Protein AF-A0A349N2X0-F1 (afdb_monomer_lite)

Structure (mmCIF, N/CA/C/O backbone):
data_AF-A0A349N2X0-F1
#
_entry.id   AF-A0A349N2X0-F1
#
loop_
_atom_site.group_PDB
_atom_site.id
_atom_site.type_symbol
_atom_site.label_atom_id
_atom_site.label_alt_id
_atom_site.label_comp_id
_atom_site.label_asym_id
_atom_site.label_entity_id
_atom_site.label_seq_id
_atom_site.pdbx_PDB_ins_code
_atom_site.Cartn_x
_atom_site.Cartn_y
_atom_site.Cartn_z
_atom_site.occupancy
_atom_site.B_iso_or_equiv
_atom_site.auth_seq_id
_atom_site.auth_comp_id
_atom_site.auth_asym_id
_atom_site.auth_atom_id
_atom_site.pdbx_PDB_model_num
ATOM 1 N N . MET A 1 1 ? -21.159 -2.995 10.212 1.00 68.81 1 MET A N 1
ATOM 2 C CA . MET A 1 1 ? -20.695 -4.257 9.575 1.00 68.81 1 MET A CA 1
ATOM 3 C C . MET A 1 1 ? -20.301 -4.104 8.103 1.00 68.81 1 MET A C 1
ATOM 5 O O . MET A 1 1 ? -19.120 -4.249 7.826 1.00 68.81 1 MET A O 1
ATOM 9 N N . MET A 1 2 ? -21.202 -3.784 7.160 1.00 73.44 2 MET A N 1
ATOM 10 C CA . MET A 1 2 ? -20.866 -3.789 5.714 1.00 73.44 2 MET A CA 1
ATOM 11 C C . MET A 1 2 ? -19.730 -2.830 5.313 1.00 73.44 2 MET A C 1
ATOM 13 O O . MET A 1 2 ? -18.869 -3.200 4.524 1.00 73.44 2 MET A O 1
ATOM 17 N N . LEU A 1 3 ? -19.673 -1.628 5.897 1.00 76.81 3 LEU A N 1
ATOM 18 C CA . LEU A 1 3 ? -18.637 -0.641 5.565 1.00 76.81 3 LEU A CA 1
ATOM 19 C C . LEU A 1 3 ? -17.220 -1.107 5.957 1.00 76.81 3 LEU A C 1
ATOM 21 O O . LEU A 1 3 ? -16.273 -0.870 5.214 1.00 76.81 3 LEU A O 1
ATOM 25 N N . LYS A 1 4 ? -17.088 -1.844 7.071 1.00 77.75 4 LYS A N 1
ATOM 26 C CA . 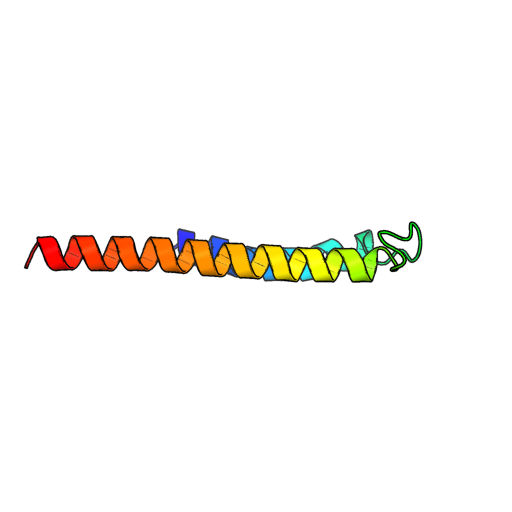LYS A 1 4 ? -15.815 -2.442 7.513 1.00 77.75 4 LYS A CA 1
ATOM 27 C C . LYS A 1 4 ? -15.328 -3.514 6.531 1.00 77.75 4 LYS A C 1
ATOM 29 O O . LYS A 1 4 ? -14.145 -3.563 6.218 1.00 77.75 4 LYS A O 1
ATOM 34 N N . VAL A 1 5 ? -16.256 -4.329 6.018 1.00 79.88 5 VAL A N 1
ATOM 35 C CA . VAL A 1 5 ? -15.979 -5.397 5.039 1.00 79.88 5 VAL A CA 1
ATOM 36 C C . VAL A 1 5 ? -15.544 -4.821 3.691 1.00 79.88 5 VAL A C 1
ATOM 38 O O . VAL A 1 5 ? -14.609 -5.322 3.074 1.00 79.88 5 VAL A O 1
ATOM 41 N N . ILE A 1 6 ? -16.183 -3.737 3.242 1.00 82.31 6 ILE A N 1
ATOM 42 C CA . ILE A 1 6 ? -15.778 -3.054 2.009 1.00 82.31 6 ILE A CA 1
ATOM 43 C C . ILE A 1 6 ? -14.351 -2.526 2.166 1.00 82.31 6 ILE A C 1
ATOM 45 O O . ILE A 1 6 ? -13.504 -2.818 1.326 1.00 82.31 6 ILE A O 1
ATOM 49 N N . LEU A 1 7 ? -14.062 -1.830 3.269 1.00 82.44 7 LEU A N 1
ATOM 50 C CA . LEU A 1 7 ? -12.757 -1.222 3.520 1.00 82.44 7 LEU A CA 1
ATOM 51 C C . LEU A 1 7 ? -11.629 -2.258 3.649 1.00 82.44 7 LEU A C 1
ATOM 53 O O . LEU A 1 7 ? -10.528 -2.030 3.155 1.00 82.44 7 LEU A O 1
ATOM 57 N N . SER A 1 8 ? -11.906 -3.418 4.253 1.00 81.75 8 SER A N 1
ATOM 58 C CA . 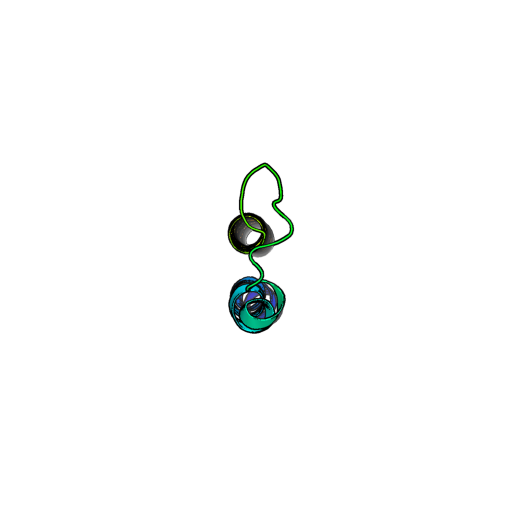SER A 1 8 ? -10.933 -4.509 4.345 1.00 81.75 8 SER A CA 1
ATOM 59 C C . SER A 1 8 ? -10.725 -5.242 3.020 1.00 81.75 8 SER A C 1
ATOM 61 O O . SER A 1 8 ? -9.639 -5.766 2.808 1.00 81.75 8 SER A O 1
ATOM 63 N N . SER A 1 9 ? -11.704 -5.244 2.108 1.00 85.69 9 SER A N 1
ATOM 64 C CA . SER A 1 9 ? -11.572 -5.862 0.779 1.00 85.69 9 SER A CA 1
ATOM 65 C C . SER A 1 9 ? -10.722 -5.044 -0.206 1.00 85.69 9 SER A C 1
ATOM 67 O O . SER A 1 9 ? -10.119 -5.617 -1.114 1.00 85.69 9 SER A O 1
ATOM 69 N N . VAL A 1 10 ? -10.613 -3.723 -0.005 1.00 87.81 10 VAL A N 1
ATOM 70 C CA . VAL A 1 10 ? -9.846 -2.798 -0.864 1.00 87.81 10 VAL A CA 1
ATOM 71 C C . VAL A 1 10 ? -8.406 -3.267 -1.129 1.00 87.81 10 VAL A C 1
ATOM 73 O O . VAL A 1 10 ? -8.048 -3.378 -2.304 1.00 87.81 10 VAL A O 1
ATOM 76 N N . PRO A 1 11 ? -7.571 -3.581 -0.117 1.00 85.12 11 PRO A N 1
ATOM 77 C CA . PRO A 1 11 ? -6.196 -4.026 -0.360 1.00 85.12 11 PRO A CA 1
ATOM 78 C C . PRO A 1 11 ? -6.111 -5.350 -1.136 1.00 85.12 11 PRO A C 1
ATOM 80 O O . PRO A 1 11 ? -5.205 -5.524 -1.952 1.00 85.12 11 PRO A O 1
ATOM 83 N N . PHE A 1 12 ? -7.072 -6.262 -0.959 1.00 82.94 12 PHE A N 1
ATOM 84 C CA . PHE A 1 12 ? -7.107 -7.525 -1.707 1.00 82.94 12 PHE A CA 1
ATOM 85 C C . PHE A 1 12 ? -7.430 -7.293 -3.181 1.00 82.94 12 PHE A C 1
ATOM 87 O O . PHE A 1 12 ? -6.745 -7.812 -4.061 1.00 82.94 12 PHE A O 1
ATOM 94 N N . VAL A 1 13 ? -8.432 -6.460 -3.462 1.00 86.31 13 VAL A N 1
ATOM 95 C CA . VAL A 1 13 ? -8.791 -6.078 -4.832 1.00 86.31 13 VAL A CA 1
ATOM 96 C C . VAL A 1 13 ? -7.627 -5.342 -5.506 1.00 86.31 13 VAL A C 1
ATOM 98 O O . VAL A 1 13 ? -7.306 -5.630 -6.660 1.00 86.31 13 VAL A O 1
ATOM 101 N N . TRP A 1 14 ? -6.944 -4.459 -4.768 1.00 84.75 14 TRP A N 1
ATOM 102 C CA . TRP A 1 14 ? -5.764 -3.727 -5.234 1.00 84.75 14 TRP A CA 1
ATOM 103 C C . TRP A 1 14 ? -4.610 -4.651 -5.637 1.00 84.75 14 TRP A C 1
ATOM 105 O O . TRP A 1 14 ? -3.951 -4.395 -6.642 1.00 84.75 14 TRP A O 1
ATOM 115 N N . MET A 1 15 ? -4.370 -5.738 -4.895 1.00 78.19 15 MET A N 1
ATOM 116 C CA . MET A 1 15 ? -3.338 -6.714 -5.261 1.00 78.19 15 MET A CA 1
ATOM 117 C C . MET A 1 15 ? -3.747 -7.599 -6.443 1.00 78.19 15 MET A C 1
ATOM 119 O O . MET A 1 15 ? -2.925 -7.849 -7.320 1.00 78.19 15 MET A O 1
ATOM 123 N N . ILE A 1 16 ? -4.994 -8.077 -6.488 1.00 79.75 16 ILE A N 1
ATOM 124 C CA . ILE A 1 16 ? -5.414 -9.102 -7.458 1.00 79.75 16 ILE A CA 1
ATOM 125 C C . ILE A 1 16 ? -5.696 -8.501 -8.838 1.00 79.75 16 ILE A C 1
ATOM 127 O O . ILE A 1 16 ? -5.221 -9.021 -9.846 1.00 79.75 16 ILE A O 1
ATOM 131 N N . ILE A 1 17 ? -6.442 -7.395 -8.903 1.00 73.94 17 ILE A N 1
ATOM 132 C CA . ILE A 1 17 ? -6.827 -6.787 -10.186 1.00 73.94 17 ILE A CA 1
ATOM 133 C C . ILE A 1 17 ? -5.627 -6.114 -10.852 1.00 73.94 17 ILE A C 1
ATOM 135 O O . ILE A 1 17 ? -5.534 -6.080 -12.078 1.00 73.94 17 ILE A O 1
ATOM 139 N N . ALA A 1 18 ? -4.689 -5.593 -10.064 1.00 67.62 18 ALA A N 1
ATOM 140 C CA . ALA A 1 18 ? -3.611 -4.787 -10.609 1.00 67.62 18 ALA A CA 1
ATOM 141 C C . ALA A 1 18 ? -2.428 -5.597 -11.144 1.00 67.62 18 ALA A C 1
ATOM 143 O O . ALA A 1 18 ? -1.657 -5.045 -11.920 1.00 67.62 18 ALA A O 1
ATOM 144 N N . LEU A 1 19 ? -2.282 -6.882 -10.799 1.00 73.19 19 LEU A N 1
ATOM 145 C CA . LEU A 1 19 ? -1.178 -7.721 -11.283 1.00 73.19 19 LEU A CA 1
ATOM 146 C C . LEU A 1 19 ? -0.985 -7.669 -12.813 1.00 73.19 19 LEU A C 1
ATOM 148 O O . LEU A 1 19 ? 0.116 -7.333 -13.240 1.00 73.19 19 LEU A O 1
ATOM 152 N N . PRO A 1 20 ? -2.000 -7.901 -13.668 1.00 72.00 20 PRO A N 1
ATOM 153 C CA . PRO A 1 20 ? -1.813 -7.833 -15.122 1.00 72.00 20 PRO A CA 1
ATOM 154 C C . PRO A 1 20 ? -1.521 -6.419 -15.655 1.00 72.00 20 PRO A C 1
ATOM 156 O O . PRO A 1 20 ? -0.872 -6.280 -16.689 1.00 72.00 20 PRO A O 1
ATOM 159 N N . PHE A 1 21 ? -1.962 -5.362 -14.965 1.00 69.06 21 PHE A N 1
ATOM 160 C CA . PHE A 1 21 ? -1.752 -3.973 -15.398 1.00 69.06 21 PHE A CA 1
ATOM 161 C C . PHE A 1 21 ? -0.416 -3.395 -14.921 1.00 69.06 21 PHE A C 1
ATOM 163 O O . PHE A 1 21 ? 0.211 -2.619 -15.646 1.00 69.06 21 PHE A O 1
ATOM 170 N N . ALA A 1 22 ? 0.013 -3.790 -13.722 1.00 72.94 22 ALA A N 1
ATOM 171 C CA . ALA A 1 22 ? 1.220 -3.331 -13.052 1.00 72.94 22 ALA A CA 1
ATOM 172 C C . ALA A 1 22 ? 2.435 -4.232 -13.293 1.00 72.94 22 ALA A C 1
ATOM 174 O O . ALA A 1 22 ? 3.555 -3.807 -13.014 1.00 72.94 22 ALA A O 1
ATOM 175 N N . ASN A 1 23 ? 2.253 -5.431 -13.860 1.00 75.25 23 ASN A N 1
ATOM 176 C CA . ASN A 1 23 ? 3.340 -6.292 -14.333 1.00 75.25 23 ASN A CA 1
ATOM 177 C C . ASN A 1 23 ? 3.989 -5.731 -15.612 1.00 75.25 23 ASN A C 1
ATOM 179 O O . ASN A 1 23 ? 4.007 -6.358 -16.671 1.00 75.25 23 ASN A O 1
ATOM 183 N N . ARG A 1 24 ? 4.506 -4.505 -15.520 1.00 76.25 24 ARG A N 1
ATOM 184 C CA . ARG A 1 24 ? 5.343 -3.866 -16.530 1.00 76.25 24 ARG A CA 1
ATOM 185 C C . ARG A 1 24 ? 6.619 -3.378 -15.858 1.00 76.25 24 ARG A C 1
ATOM 187 O O . ARG A 1 24 ? 6.581 -2.770 -14.793 1.00 76.25 24 ARG A O 1
ATOM 194 N N . VAL A 1 25 ? 7.755 -3.658 -16.489 1.00 70.12 25 VAL A N 1
ATOM 195 C CA . VAL A 1 25 ? 9.081 -3.256 -15.988 1.00 70.12 25 VAL A CA 1
ATOM 196 C C . VAL A 1 25 ? 9.318 -1.760 -16.224 1.00 70.12 25 VAL A C 1
ATOM 198 O O . VAL A 1 25 ? 9.897 -1.082 -15.381 1.00 70.12 25 VAL A O 1
ATOM 201 N N . HIS A 1 26 ? 8.800 -1.234 -17.337 1.00 72.38 26 HIS A N 1
ATOM 202 C CA . HIS A 1 26 ? 8.811 0.188 -17.671 1.00 72.38 26 HIS A CA 1
ATOM 203 C C . HIS A 1 26 ? 7.406 0.797 -17.543 1.00 72.38 26 HIS A C 1
ATOM 205 O O . HIS A 1 26 ? 6.433 0.146 -17.937 1.00 72.38 26 HIS A O 1
ATOM 211 N N . PRO A 1 27 ? 7.287 2.052 -17.073 1.00 80.00 27 PRO A N 1
ATOM 212 C CA . PRO A 1 27 ? 8.365 2.978 -16.704 1.00 80.00 27 PRO A CA 1
ATOM 213 C C . PRO A 1 27 ? 8.964 2.705 -15.313 1.00 80.00 27 PRO A C 1
ATOM 215 O O . PRO A 1 27 ? 8.317 2.126 -14.445 1.00 80.00 27 PRO A O 1
ATOM 218 N N . TYR A 1 28 ? 10.196 3.166 -15.095 1.00 82.06 28 TYR A N 1
ATOM 219 C CA . TYR A 1 28 ? 10.785 3.209 -13.758 1.00 82.06 28 TYR A CA 1
ATOM 220 C C . TYR A 1 28 ? 10.287 4.457 -13.025 1.00 82.06 28 TYR A C 1
ATOM 222 O O . TYR A 1 28 ? 10.406 5.569 -13.537 1.00 82.06 28 TYR A O 1
ATOM 230 N N . ILE A 1 29 ? 9.744 4.280 -11.823 1.00 85.19 29 ILE A N 1
ATOM 231 C CA . ILE A 1 29 ? 9.292 5.360 -10.944 1.00 85.19 29 ILE A CA 1
ATOM 232 C C . ILE A 1 29 ? 10.224 5.388 -9.734 1.00 85.19 29 ILE A C 1
ATOM 234 O O . ILE A 1 29 ? 10.423 4.366 -9.082 1.00 85.19 29 ILE A O 1
ATOM 238 N N . LEU A 1 30 ? 10.816 6.554 -9.443 1.00 84.75 30 LEU A N 1
ATOM 239 C CA . LEU A 1 30 ? 11.767 6.742 -8.332 1.00 84.75 30 LEU A CA 1
ATOM 240 C C . LEU A 1 30 ? 12.972 5.773 -8.370 1.00 84.75 30 LEU A C 1
ATOM 242 O O . LEU A 1 30 ? 13.491 5.378 -7.332 1.00 84.75 30 LEU A O 1
ATOM 246 N N . GLY A 1 31 ? 13.409 5.362 -9.567 1.00 84.69 31 GLY A N 1
ATOM 247 C CA . GLY A 1 31 ? 14.506 4.399 -9.742 1.00 84.69 31 GLY A CA 1
ATOM 248 C C . GLY A 1 31 ? 14.107 2.929 -9.556 1.00 84.69 31 GLY A C 1
ATOM 249 O O . GLY A 1 31 ? 14.960 2.052 -9.650 1.00 84.69 31 GLY A O 1
ATOM 250 N N . MET A 1 32 ? 12.821 2.641 -9.342 1.00 86.25 32 MET A N 1
ATOM 251 C CA . MET A 1 32 ? 12.278 1.294 -9.152 1.00 86.25 32 MET A CA 1
ATOM 252 C C . MET A 1 32 ? 11.343 0.914 -10.310 1.00 86.25 32 MET A C 1
ATOM 254 O O . MET A 1 32 ? 10.701 1.801 -10.877 1.00 86.25 32 MET A O 1
ATOM 258 N N . PRO A 1 33 ? 11.219 -0.375 -10.674 1.00 85.00 33 PRO A N 1
ATOM 259 C CA . PRO A 1 33 ? 10.237 -0.798 -11.671 1.00 85.00 33 PRO A CA 1
ATOM 260 C C . PRO A 1 33 ? 8.813 -0.469 -11.198 1.00 85.00 33 PRO A C 1
ATOM 262 O O . PRO A 1 33 ? 8.532 -0.498 -9.996 1.00 85.00 33 PRO A O 1
ATOM 265 N N . PHE A 1 34 ? 7.905 -0.189 -12.138 1.00 83.69 34 PHE A N 1
ATOM 266 C CA . PHE A 1 34 ? 6.518 0.213 -11.851 1.00 83.69 34 PHE A CA 1
ATOM 267 C C . PHE A 1 34 ? 5.818 -0.716 -10.851 1.00 83.69 34 PHE A C 1
ATOM 269 O O . PHE A 1 34 ? 5.143 -0.248 -9.936 1.00 83.69 34 PHE A O 1
ATOM 276 N N . LEU A 1 35 ? 6.042 -2.028 -10.975 1.00 83.62 35 LEU A N 1
ATOM 277 C CA . LEU A 1 35 ? 5.487 -3.031 -10.069 1.00 83.62 35 LEU A CA 1
ATOM 278 C C . LEU A 1 35 ? 5.881 -2.792 -8.601 1.00 83.62 35 LEU A C 1
ATOM 280 O O . LEU A 1 35 ? 5.036 -2.887 -7.716 1.00 83.62 35 LEU A O 1
ATOM 284 N N . ALA A 1 36 ? 7.144 -2.451 -8.333 1.00 84.75 36 ALA A N 1
ATOM 285 C CA . ALA A 1 36 ? 7.620 -2.199 -6.974 1.00 84.75 36 AL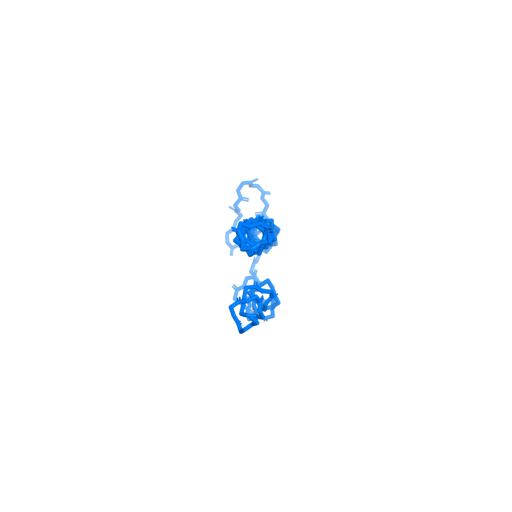A A CA 1
ATOM 286 C C . ALA A 1 36 ? 6.983 -0.931 -6.385 1.00 84.75 36 ALA A C 1
ATOM 288 O O . ALA A 1 36 ? 6.503 -0.945 -5.252 1.00 84.75 36 ALA A O 1
ATOM 289 N N . PHE A 1 37 ? 6.899 0.142 -7.179 1.00 86.94 37 PHE A N 1
ATOM 290 C CA . PHE A 1 37 ? 6.188 1.361 -6.786 1.00 86.94 37 PHE A CA 1
ATOM 291 C C . PHE A 1 37 ? 4.704 1.088 -6.498 1.00 86.94 37 PHE A C 1
ATOM 293 O O . PHE A 1 37 ? 4.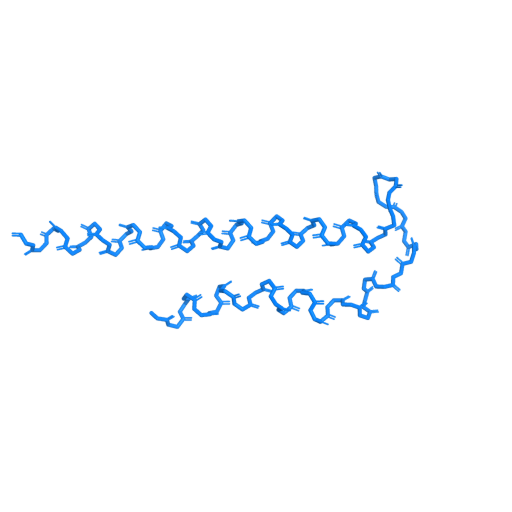150 1.575 -5.514 1.00 86.94 37 PHE A O 1
ATOM 300 N N . TRP A 1 38 ? 4.068 0.256 -7.321 1.00 84.69 38 TRP A N 1
ATOM 301 C CA . TRP A 1 38 ? 2.670 -0.125 -7.159 1.00 84.69 38 TRP A CA 1
ATOM 302 C C . TRP A 1 38 ? 2.406 -0.903 -5.864 1.00 84.69 38 TRP A C 1
ATOM 304 O O . TRP A 1 38 ? 1.435 -0.626 -5.156 1.00 84.69 38 TRP A O 1
ATOM 314 N N . ILE A 1 39 ? 3.284 -1.852 -5.524 1.00 86.50 39 ILE A N 1
ATOM 315 C CA . ILE A 1 39 ? 3.223 -2.581 -4.249 1.00 86.50 39 ILE A CA 1
ATOM 316 C C . ILE A 1 39 ? 3.368 -1.601 -3.081 1.00 86.50 39 ILE A C 1
ATOM 318 O O . ILE A 1 39 ? 2.589 -1.666 -2.130 1.00 86.50 39 ILE A O 1
ATOM 322 N N . GLN A 1 40 ? 4.294 -0.642 -3.178 1.00 89.75 40 GLN A N 1
ATOM 323 C CA . GLN A 1 40 ? 4.482 0.381 -2.150 1.00 89.75 40 GLN A CA 1
ATOM 324 C C . GLN A 1 40 ? 3.226 1.248 -1.956 1.00 89.75 40 GLN A C 1
ATOM 326 O O . GLN A 1 40 ? 2.846 1.526 -0.818 1.00 89.75 40 GLN A O 1
ATOM 331 N N . LEU A 1 41 ? 2.533 1.625 -3.039 1.00 89.12 41 LEU A N 1
ATOM 332 C CA . LEU A 1 41 ? 1.231 2.296 -2.947 1.00 89.12 41 LEU A CA 1
ATOM 333 C C . LEU A 1 41 ? 0.189 1.420 -2.242 1.00 89.12 41 LEU A C 1
ATOM 335 O O . LEU A 1 41 ? -0.555 1.924 -1.405 1.00 89.12 41 LEU A O 1
ATOM 339 N N . GLY A 1 42 ? 0.166 0.114 -2.516 1.00 89.88 42 GLY A N 1
ATOM 340 C CA . GLY A 1 42 ? -0.726 -0.830 -1.836 1.00 89.88 42 GLY A CA 1
ATOM 341 C C . GLY A 1 42 ? -0.520 -0.866 -0.317 1.00 89.88 42 GLY A C 1
ATOM 342 O O . GLY A 1 42 ? -1.493 -0.902 0.439 1.00 89.88 42 GLY A O 1
ATOM 343 N N . VAL A 1 43 ? 0.731 -0.771 0.149 1.00 91.12 43 VAL A N 1
ATOM 344 C CA . VAL A 1 43 ? 1.046 -0.657 1.585 1.00 91.12 43 VAL A CA 1
ATOM 345 C C . VAL A 1 43 ? 0.448 0.623 2.170 1.00 91.12 43 VAL A C 1
ATOM 347 O O . VAL A 1 43 ? -0.224 0.570 3.199 1.00 91.12 43 VAL A O 1
ATOM 350 N N . ILE A 1 44 ? 0.621 1.763 1.495 1.00 93.19 44 ILE A N 1
ATOM 351 C CA . ILE A 1 44 ? 0.067 3.052 1.939 1.00 93.19 44 ILE A CA 1
ATOM 352 C C . ILE A 1 44 ? -1.466 2.994 2.004 1.00 93.19 44 ILE A C 1
ATOM 354 O O . ILE A 1 44 ? -2.059 3.406 3.002 1.00 93.19 44 ILE A O 1
ATOM 358 N N . VAL A 1 45 ? -2.112 2.432 0.976 1.00 90.94 45 VAL A N 1
ATOM 359 C CA . VAL A 1 45 ? -3.571 2.236 0.937 1.00 90.94 45 VAL A CA 1
ATOM 360 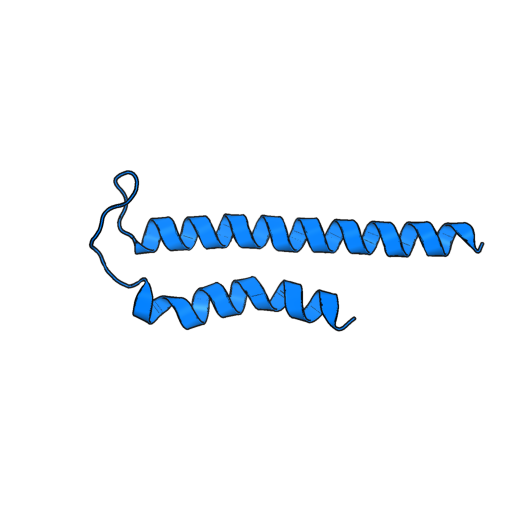C C . VAL A 1 45 ? -4.033 1.360 2.103 1.00 90.94 45 VAL A C 1
ATO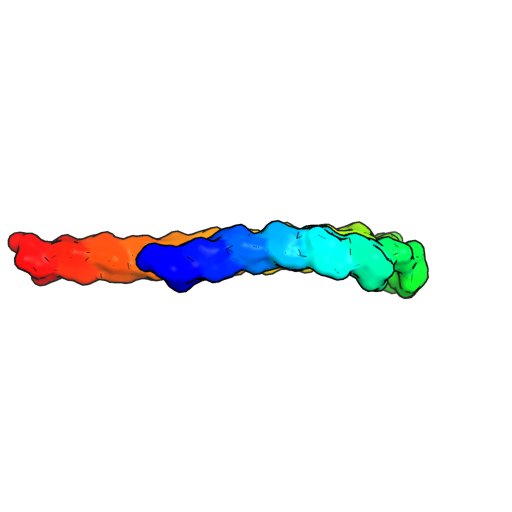M 362 O O . VAL A 1 45 ? -5.023 1.686 2.757 1.00 90.94 45 VAL A O 1
ATOM 365 N N . THR A 1 46 ? -3.299 0.290 2.417 1.00 91.12 46 THR A N 1
ATOM 366 C CA . THR A 1 46 ? -3.612 -0.610 3.539 1.00 91.12 46 THR A CA 1
ATOM 367 C C . THR A 1 46 ? -3.550 0.117 4.880 1.00 91.12 46 THR A C 1
ATOM 369 O O . THR A 1 46 ? -4.482 0.009 5.678 1.00 91.12 46 THR A O 1
ATOM 372 N N . VAL A 1 47 ? -2.498 0.910 5.117 1.00 94.19 47 VAL A N 1
ATOM 373 C CA . VAL A 1 47 ? -2.366 1.725 6.338 1.00 94.19 47 VAL A CA 1
ATOM 374 C C . VAL A 1 47 ? -3.544 2.690 6.472 1.00 94.19 47 VAL A C 1
ATOM 376 O O . VAL A 1 47 ? -4.140 2.779 7.544 1.00 94.19 47 VAL A O 1
ATOM 379 N N . PHE A 1 48 ? -3.934 3.361 5.386 1.00 92.88 48 PHE A N 1
ATOM 380 C CA . PHE A 1 48 ? -5.106 4.237 5.380 1.00 92.88 48 PHE A CA 1
ATOM 381 C C . PHE A 1 48 ? -6.412 3.491 5.671 1.00 92.88 48 PHE A C 1
ATOM 383 O O . PHE A 1 48 ? -7.233 3.993 6.438 1.00 92.88 48 PHE A O 1
ATOM 390 N N . CYS A 1 49 ? -6.603 2.296 5.107 1.00 90.81 49 CYS A N 1
ATOM 391 C CA . CYS A 1 49 ? -7.793 1.480 5.356 1.00 90.81 49 CYS A CA 1
ATOM 392 C C . CYS A 1 49 ? -7.893 1.074 6.831 1.00 90.81 49 CYS A C 1
ATOM 394 O O . CYS A 1 49 ? -8.947 1.244 7.438 1.00 90.81 49 CYS A O 1
ATOM 396 N N . ILE A 1 50 ? -6.794 0.603 7.430 1.00 90.12 50 ILE A N 1
ATOM 397 C CA . ILE A 1 50 ? -6.749 0.239 8.855 1.00 90.12 50 ILE A CA 1
ATOM 398 C C . ILE A 1 50 ? -6.972 1.474 9.732 1.00 90.12 50 ILE A C 1
ATOM 400 O O . ILE A 1 50 ? -7.738 1.422 10.690 1.00 90.12 50 ILE A O 1
ATOM 404 N N . HIS A 1 51 ? -6.351 2.606 9.395 1.00 92.25 51 HIS A N 1
ATOM 405 C CA . HIS A 1 51 ? -6.527 3.845 10.146 1.00 92.25 51 HIS A CA 1
ATOM 406 C C . HIS A 1 51 ? -7.983 4.333 10.120 1.00 92.25 51 HIS A C 1
ATOM 408 O O . HIS A 1 51 ? -8.546 4.693 11.155 1.00 92.25 51 HIS A O 1
ATOM 414 N N . ALA A 1 52 ? -8.617 4.315 8.946 1.00 89.81 52 ALA A N 1
ATOM 415 C CA . ALA A 1 52 ? -10.024 4.661 8.803 1.00 89.81 52 ALA A CA 1
ATOM 416 C C . ALA A 1 52 ? -10.932 3.675 9.557 1.00 89.81 52 ALA A C 1
ATOM 418 O O . ALA A 1 52 ? -11.856 4.117 10.239 1.00 89.81 52 ALA A O 1
ATOM 419 N N . LEU A 1 53 ? -10.631 2.373 9.514 1.00 89.50 53 LEU A N 1
ATOM 420 C CA . LEU A 1 53 ? -11.346 1.350 10.279 1.00 89.50 53 LEU A CA 1
ATOM 421 C C . LEU A 1 53 ? -11.281 1.624 11.787 1.00 89.50 53 LEU A C 1
ATOM 423 O O . LEU A 1 53 ? -12.313 1.649 12.454 1.00 89.50 53 LEU A O 1
ATOM 427 N N . TYR A 1 54 ? -10.085 1.918 12.296 1.00 89.06 54 TYR A N 1
ATOM 428 C CA . TYR A 1 54 ? -9.858 2.212 13.708 1.00 89.06 54 TYR A CA 1
ATOM 429 C C . TYR A 1 54 ? -10.603 3.471 14.165 1.00 89.06 54 TYR A C 1
ATOM 431 O O . TYR A 1 54 ? -11.224 3.494 15.225 1.00 89.06 54 TYR A O 1
ATOM 439 N N . LYS A 1 55 ? -10.616 4.521 13.335 1.00 87.69 55 LYS A N 1
ATOM 440 C CA . LYS A 1 55 ? -11.367 5.749 13.631 1.00 87.69 55 LYS A CA 1
ATOM 441 C C . LYS A 1 55 ? -12.878 5.503 13.688 1.00 87.69 55 LYS A C 1
ATOM 443 O O . LYS A 1 55 ? -13.575 6.138 14.478 1.00 87.69 55 LYS A O 1
ATOM 448 N N . MET A 1 56 ? -13.392 4.605 12.849 1.00 85.81 56 MET A N 1
ATOM 449 C CA . MET A 1 56 ? -14.799 4.208 12.894 1.00 85.81 56 MET A CA 1
ATOM 450 C C . MET A 1 56 ? -15.118 3.415 14.162 1.00 85.81 56 MET A C 1
ATOM 452 O O . MET A 1 56 ? -16.136 3.681 14.790 1.00 85.81 56 MET A O 1
ATOM 456 N N . GLU A 1 57 ? -14.236 2.501 14.562 1.00 85.19 57 GLU A N 1
ATOM 457 C CA . GLU A 1 57 ? -14.377 1.718 15.796 1.00 85.19 57 GLU A CA 1
ATOM 458 C C . GLU A 1 57 ? -14.380 2.587 17.048 1.00 85.19 57 GLU A C 1
ATOM 460 O O . GLU A 1 57 ? -15.278 2.457 17.875 1.00 85.19 57 GLU A O 1
ATOM 465 N N . GLN A 1 58 ? -13.461 3.550 17.144 1.00 85.12 58 GLN A N 1
ATOM 466 C CA . GLN A 1 58 ? -13.461 4.496 18.260 1.00 85.12 58 GLN A CA 1
ATOM 467 C C . GLN A 1 58 ? -14.755 5.307 18.345 1.00 85.12 58 GLN A C 1
ATOM 469 O O . GLN A 1 58 ? -15.225 5.607 19.440 1.00 85.12 58 GLN A O 1
ATOM 474 N N . LYS A 1 59 ? -15.343 5.674 17.200 1.00 81.69 59 LYS A N 1
ATOM 475 C CA . LYS A 1 59 ? -16.613 6.406 17.179 1.00 81.69 59 LYS A CA 1
ATOM 476 C C . LYS A 1 59 ? -17.763 5.545 17.718 1.00 81.69 59 LYS A C 1
ATOM 478 O O . LYS A 1 59 ? -18.572 6.057 18.484 1.00 81.69 59 LYS A O 1
ATOM 483 N N . GLU A 1 60 ? -17.816 4.265 17.343 1.00 80.50 60 GLU A N 1
ATOM 484 C CA . GLU A 1 60 ? -18.811 3.302 17.845 1.00 80.50 60 GLU A CA 1
ATOM 485 C C . GLU A 1 60 ? -18.674 3.094 19.371 1.00 80.50 60 GLU A C 1
ATOM 487 O O . GLU A 1 60 ? -19.671 3.118 20.098 1.00 80.50 60 GLU A O 1
ATOM 492 N N . GLU A 1 61 ? -17.443 2.962 19.878 1.00 78.19 61 GLU A N 1
ATOM 493 C CA . GLU A 1 61 ? -17.165 2.808 21.315 1.00 78.19 61 GLU A CA 1
ATOM 494 C C . GLU A 1 61 ? -17.555 4.062 22.117 1.00 78.19 61 GLU A C 1
ATOM 496 O O . GLU A 1 61 ? -18.187 3.964 23.171 1.00 78.19 61 GLU A O 1
ATOM 501 N N . HIS A 1 62 ? -17.241 5.253 21.596 1.00 74.12 62 HIS A N 1
ATOM 502 C CA . HIS A 1 62 ? -17.574 6.524 22.242 1.00 74.12 62 HIS A CA 1
ATOM 503 C C . HIS A 1 62 ? -19.079 6.806 22.319 1.00 74.12 62 HIS A C 1
ATOM 505 O O . HIS A 1 62 ? -19.511 7.429 23.288 1.00 74.12 62 HIS A O 1
ATOM 511 N N . GLU A 1 63 ? -19.876 6.395 21.325 1.00 73.19 63 GLU A N 1
ATOM 512 C CA . GLU A 1 63 ? -21.337 6.545 21.395 1.00 73.19 63 GLU A CA 1
ATOM 513 C C . GLU A 1 63 ? -21.970 5.564 22.380 1.00 73.19 63 GLU A C 1
ATOM 515 O O . GLU A 1 63 ? -22.844 5.968 23.142 1.00 73.19 63 GLU A O 1
ATOM 520 N N . THR A 1 64 ? -21.485 4.320 22.431 1.00 73.62 64 THR A N 1
ATOM 521 C CA . THR A 1 64 ? -21.978 3.311 23.384 1.00 73.62 64 THR A CA 1
ATOM 522 C C . THR A 1 64 ? -21.783 3.792 24.824 1.00 73.62 64 THR A C 1
ATOM 524 O O . THR A 1 64 ? -22.742 3.886 25.581 1.00 73.62 64 THR A O 1
ATOM 527 N N . LYS A 1 65 ? -20.578 4.277 25.151 1.00 67.00 65 LYS A N 1
ATOM 528 C CA . LYS A 1 65 ? -20.222 4.786 26.487 1.00 67.00 65 LYS A CA 1
ATOM 529 C C . LYS A 1 65 ? -20.956 6.066 26.915 1.00 67.00 65 LYS A C 1
ATOM 531 O O . LYS A 1 65 ? -20.764 6.527 28.033 1.00 67.00 65 LYS A O 1
ATOM 536 N N . LYS A 1 66 ? -21.694 6.708 26.003 1.00 66.75 66 LYS A N 1
ATOM 537 C CA . LYS A 1 66 ? -22.475 7.926 26.266 1.00 66.75 66 LYS A CA 1
ATOM 538 C C . LYS A 1 66 ? -23.937 7.623 26.605 1.00 66.75 66 LYS A C 1
ATOM 540 O O . LYS A 1 66 ? -24.637 8.529 27.053 1.00 66.75 66 LYS A O 1
ATOM 545 N N . LEU A 1 67 ? -24.398 6.406 26.303 1.00 68.81 67 LEU A N 1
ATOM 546 C CA . LEU A 1 67 ? -25.738 5.915 26.625 1.00 68.81 67 LEU A CA 1
ATOM 547 C C . LEU A 1 67 ? -25.797 5.146 27.959 1.00 68.81 67 LEU A C 1
ATOM 549 O O . LEU A 1 67 ? -26.905 4.964 28.464 1.00 68.81 67 LEU A O 1
ATOM 553 N N . ASP A 1 68 ? -24.647 4.741 28.507 1.00 53.44 68 ASP A N 1
ATOM 554 C CA . ASP A 1 68 ? -24.480 4.109 29.829 1.00 53.44 68 ASP A CA 1
ATOM 555 C C . ASP A 1 68 ? -24.174 5.146 30.928 1.00 53.44 68 ASP A C 1
ATOM 557 O O . ASP A 1 68 ? -24.659 4.966 32.070 1.00 53.44 68 ASP A O 1
#

pLDDT: mean 81.46, std 8.12, range [53.44, 94.19]

Secondary structure (DSSP, 8-state):
-HHHHHHHHHHHHHHHHHHHHH----SEETTEEHHHHHHHHHHHHHHHHHHHHHHHHHHHHHHHHHH-

Radius of gyration: 16.95 Å; chains: 1; bounding box: 40×17×48 Å

Foldseek 3Di:
DVVLVVLVCVLVCLVPVCCVVQPAQPDADPNGGSNVVSVVVSVVSNVVSVVVSVVVVVVVVVVVVVVD

Sequence (68 aa):
MMLKVILSSVPFVWMIIALPFANRVHPYILGMPFLAFWIQLGVIVTVFCIHALYKMEQKEEHETKKLD